Protein AF-A0A940U7X9-F1 (afdb_monomer_lite)

Secondary structure (DSSP, 8-state):
-PPP-----------S--TT---EES-TTBGGGBTTTB-TTTTGGG-EEEEEEETTEEEEEEE--GGGHHHHHHH-SEE------SS--

Foldseek 3Di:
DDDPPPPPDDDDDDPDDDPPDFDEEQAQWFPVCDVPQNDPPPQVVQWDWDWDDDPNDIDIGIGGHPVSSVSSCVPGVDYDYDDDDPDDD

Structure (mmCIF, N/CA/C/O backbone):
data_AF-A0A940U7X9-F1
#
_entry.id   AF-A0A940U7X9-F1
#
loop_
_atom_site.group_PDB
_atom_site.id
_atom_site.type_symbol
_atom_site.label_atom_id
_atom_site.label_alt_id
_atom_site.label_comp_id
_atom_site.label_asym_id
_atom_site.label_entity_id
_atom_site.label_seq_id
_atom_site.pdbx_PDB_ins_code
_atom_site.Cartn_x
_atom_site.Cartn_y
_atom_site.Cartn_z
_atom_site.occupancy
_atom_site.B_iso_or_equiv
_atom_site.auth_seq_id
_atom_site.auth_comp_id
_atom_site.auth_asym_id
_atom_site.auth_atom_id
_atom_site.pdbx_PDB_model_num
ATOM 1 N N . MET A 1 1 ? 24.997 23.876 10.498 1.00 42.69 1 MET A N 1
ATOM 2 C CA . MET A 1 1 ? 23.924 23.048 11.089 1.00 42.69 1 MET A CA 1
ATOM 3 C C . MET A 1 1 ? 22.691 23.211 10.213 1.00 42.69 1 MET A C 1
ATOM 5 O O . MET A 1 1 ? 22.222 24.342 10.112 1.00 42.69 1 MET A O 1
ATOM 9 N N . PRO A 1 2 ? 22.230 22.181 9.484 1.00 43.44 2 PRO A N 1
ATOM 10 C CA . PRO A 1 2 ? 21.022 22.315 8.682 1.00 43.44 2 PRO A CA 1
ATOM 11 C C . PRO A 1 2 ? 19.814 22.422 9.620 1.00 43.44 2 PRO A C 1
ATOM 13 O O . PRO A 1 2 ? 19.724 21.704 10.613 1.00 43.44 2 PRO A O 1
ATOM 16 N N . LYS A 1 3 ? 18.932 23.386 9.338 1.00 45.06 3 LYS A N 1
ATOM 17 C CA . LYS A 1 3 ? 17.711 23.644 10.109 1.00 45.06 3 LYS A CA 1
ATOM 18 C C . LYS A 1 3 ? 16.799 22.419 10.029 1.00 45.06 3 LYS A C 1
ATOM 20 O O . LYS A 1 3 ? 16.517 21.947 8.930 1.00 45.06 3 LYS A O 1
ATOM 25 N N . SER A 1 4 ? 16.326 21.939 11.176 1.00 47.78 4 SER A N 1
ATOM 26 C CA . SER A 1 4 ? 15.237 20.969 11.242 1.00 47.78 4 SER A CA 1
ATOM 27 C C . SER A 1 4 ? 14.005 21.578 10.573 1.00 47.78 4 SER A C 1
ATOM 29 O O . SER A 1 4 ? 13.491 22.614 10.995 1.00 47.78 4 SER A O 1
ATOM 31 N N . VAL A 1 5 ? 13.553 20.966 9.482 1.00 55.72 5 VAL A N 1
ATOM 32 C CA . VAL A 1 5 ? 12.264 21.303 8.882 1.00 55.72 5 VAL A CA 1
ATOM 33 C C . VAL A 1 5 ? 11.209 20.671 9.778 1.00 55.72 5 VAL A C 1
ATOM 35 O O . VAL A 1 5 ? 10.937 19.478 9.691 1.00 55.72 5 VAL A O 1
ATOM 38 N N . GLU A 1 6 ? 10.659 21.462 10.693 1.00 57.12 6 GLU A N 1
ATOM 39 C CA . GLU A 1 6 ? 9.469 21.089 11.453 1.00 57.12 6 GLU A CA 1
ATOM 40 C C . GLU A 1 6 ? 8.311 20.905 10.462 1.00 57.12 6 GLU A C 1
ATOM 42 O O . GLU A 1 6 ? 7.673 21.864 10.018 1.00 57.12 6 GLU A O 1
ATOM 47 N N . CYS A 1 7 ? 8.060 19.658 10.062 1.00 56.59 7 CYS A N 1
ATOM 48 C CA . CYS A 1 7 ? 6.861 19.301 9.324 1.00 56.59 7 CYS A CA 1
ATOM 49 C C . CYS A 1 7 ? 5.684 19.411 10.299 1.00 56.59 7 CYS A C 1
ATOM 51 O O . CYS A 1 7 ? 5.370 18.477 11.032 1.00 56.59 7 CYS A O 1
ATOM 53 N N . ARG A 1 8 ? 5.059 20.591 10.373 1.00 61.44 8 ARG A N 1
ATOM 54 C CA . ARG A 1 8 ? 3.788 20.752 11.083 1.00 61.44 8 ARG A CA 1
ATOM 55 C C . ARG A 1 8 ? 2.710 20.029 10.289 1.00 61.44 8 ARG A C 1
ATOM 57 O O . ARG A 1 8 ? 2.084 20.619 9.408 1.00 61.44 8 ARG A O 1
ATOM 64 N N . THR A 1 9 ? 2.502 18.752 10.592 1.00 62.06 9 THR A N 1
ATOM 65 C CA . THR A 1 9 ? 1.366 17.985 10.086 1.00 62.06 9 THR A CA 1
ATOM 66 C C . THR A 1 9 ? 0.097 18.731 10.486 1.00 62.06 9 THR A C 1
ATOM 68 O O . THR A 1 9 ? -0.213 18.866 11.670 1.00 62.06 9 THR A O 1
ATOM 71 N N . LYS A 1 10 ? -0.617 19.298 9.509 1.00 74.69 10 LYS A N 1
ATOM 72 C CA . LYS A 1 10 ? -1.928 19.898 9.766 1.00 74.69 10 LYS A CA 1
ATOM 73 C C . LYS A 1 10 ? -2.861 18.760 10.172 1.00 74.69 10 LYS A C 1
ATOM 75 O O . LYS A 1 10 ? -3.130 17.877 9.366 1.00 74.69 10 LYS A O 1
ATOM 80 N N . GLY A 1 11 ? -3.302 18.757 11.427 1.00 73.88 11 GLY A N 1
ATOM 81 C CA . GLY A 1 11 ? -4.279 17.786 11.907 1.00 73.88 11 GLY A CA 1
ATOM 82 C C . GLY A 1 11 ? -5.630 18.038 11.245 1.00 73.88 11 GLY A C 1
ATOM 83 O O . GLY A 1 11 ? -6.150 19.152 11.308 1.00 73.88 11 GLY A O 1
ATOM 84 N N . PHE A 1 12 ? -6.192 17.013 10.615 1.00 77.94 12 PHE A N 1
ATOM 85 C CA . PHE A 1 12 ? -7.564 17.042 10.122 1.00 77.94 12 PHE A CA 1
ATOM 86 C C . PHE A 1 12 ? -8.478 16.445 11.189 1.00 77.94 12 PHE A C 1
ATOM 88 O O . PHE A 1 12 ? -8.212 15.368 11.718 1.00 77.94 12 PHE A O 1
ATOM 95 N N . LEU A 1 13 ? -9.544 17.169 11.529 1.00 80.81 13 LEU A N 1
ATOM 96 C CA . LEU A 1 13 ? -10.550 16.712 12.481 1.00 80.81 13 LEU A CA 1
ATOM 97 C C . LEU A 1 13 ? -11.745 16.170 11.703 1.00 80.81 13 LEU A C 1
ATOM 99 O O . LEU A 1 13 ? -12.513 16.946 11.136 1.00 80.81 13 LEU A O 1
ATOM 103 N N . PHE A 1 14 ? -11.915 14.854 11.713 1.00 78.94 14 PHE A N 1
ATOM 104 C CA . PHE A 1 14 ? -13.135 14.216 11.234 1.00 78.94 14 PHE A CA 1
ATOM 105 C C . PHE A 1 14 ? -14.199 14.334 12.330 1.00 78.94 14 PHE A C 1
ATOM 107 O O . PHE A 1 14 ? -14.035 13.790 13.421 1.00 78.94 14 PHE A O 1
ATOM 114 N N . ARG A 1 15 ? -15.258 1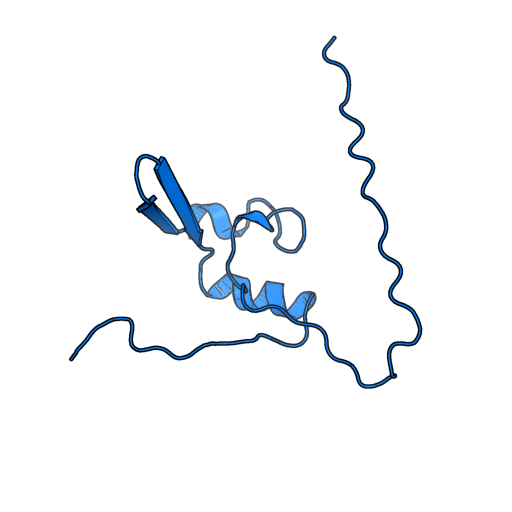5.108 12.077 1.00 84.31 15 ARG A N 1
ATOM 115 C CA . ARG A 1 15 ? -16.362 15.331 13.022 1.00 84.31 15 ARG A CA 1
ATOM 116 C C . ARG A 1 15 ? -17.594 14.576 12.547 1.00 84.31 15 ARG A C 1
ATOM 118 O O . ARG A 1 15 ? -17.780 14.426 11.346 1.00 84.31 15 ARG A O 1
ATOM 125 N N . GLU A 1 16 ? -18.418 14.143 13.499 1.00 86.31 16 GLU A N 1
ATOM 126 C CA . GLU A 1 16 ? -19.750 13.586 13.221 1.00 86.31 16 GLU A CA 1
ATOM 127 C C . GLU A 1 16 ? -19.734 12.344 12.309 1.00 86.31 16 GLU A C 1
ATOM 129 O O . GLU A 1 16 ? -20.660 12.134 11.535 1.00 86.31 16 GLU A O 1
ATOM 134 N N . LEU A 1 17 ? -18.699 11.495 12.402 1.00 81.50 17 LEU A N 1
ATOM 135 C CA . LEU A 1 17 ? -18.691 10.200 11.714 1.00 81.50 17 LEU A CA 1
ATOM 136 C C . LEU A 1 17 ? -19.694 9.235 12.388 1.00 81.50 17 LEU A C 1
ATOM 138 O O . LEU A 1 17 ? -19.547 8.965 13.584 1.00 81.50 17 LEU A O 1
ATOM 142 N N . PRO A 1 18 ? -20.696 8.695 11.663 1.00 85.56 18 PRO A N 1
ATOM 143 C CA . PRO A 1 18 ? -21.520 7.589 12.142 1.00 85.56 18 PRO A CA 1
ATOM 144 C C . PRO A 1 18 ? -20.705 6.405 12.681 1.00 85.56 18 PRO A C 1
ATOM 146 O O . PRO A 1 18 ? -19.624 6.099 12.180 1.00 85.56 18 PRO A O 1
ATOM 149 N N . GLN A 1 19 ? -21.266 5.682 13.658 1.00 83.25 19 GLN A N 1
ATOM 150 C CA . GLN A 1 19 ? -20.607 4.542 14.321 1.00 83.25 19 GLN A CA 1
ATOM 151 C C . GLN A 1 19 ? -20.258 3.369 13.387 1.00 83.25 19 GLN A C 1
ATOM 153 O O . GLN A 1 19 ? -19.463 2.513 13.756 1.00 83.25 19 GLN A O 1
ATOM 158 N N . ASN A 1 20 ? -20.853 3.308 12.198 1.00 89.56 20 ASN A N 1
ATOM 159 C CA . ASN A 1 20 ? -20.720 2.215 11.237 1.00 89.56 20 ASN A CA 1
ATOM 160 C C . ASN A 1 20 ? -19.964 2.610 9.955 1.00 89.56 20 ASN A C 1
ATOM 162 O O . ASN A 1 20 ? -20.107 1.937 8.934 1.00 89.56 20 ASN A O 1
ATOM 166 N N . ILE A 1 21 ? -19.176 3.690 9.985 1.00 89.69 21 ILE A N 1
ATOM 167 C CA . ILE A 1 21 ? -18.280 4.041 8.877 1.00 89.69 21 ILE A CA 1
ATOM 168 C C . ILE A 1 21 ? -17.018 3.178 8.933 1.00 89.69 21 ILE A C 1
ATOM 170 O O . ILE A 1 21 ? -16.334 3.121 9.953 1.00 89.69 21 ILE A O 1
ATOM 174 N N . LEU A 1 22 ? -16.684 2.563 7.799 1.00 90.56 22 LEU A N 1
ATOM 175 C CA . LEU A 1 22 ? -15.384 1.946 7.555 1.00 90.56 22 LEU A CA 1
ATOM 176 C C . LEU A 1 22 ? -14.558 2.864 6.652 1.00 90.56 22 LEU A C 1
ATOM 178 O O . LEU A 1 22 ? -15.078 3.409 5.679 1.00 90.56 22 LEU A O 1
ATOM 182 N N . ILE A 1 23 ? -13.279 3.035 6.982 1.00 90.12 23 ILE A N 1
ATOM 183 C CA . ILE A 1 23 ? -12.324 3.817 6.192 1.00 90.12 23 ILE A CA 1
ATOM 184 C C . ILE A 1 23 ?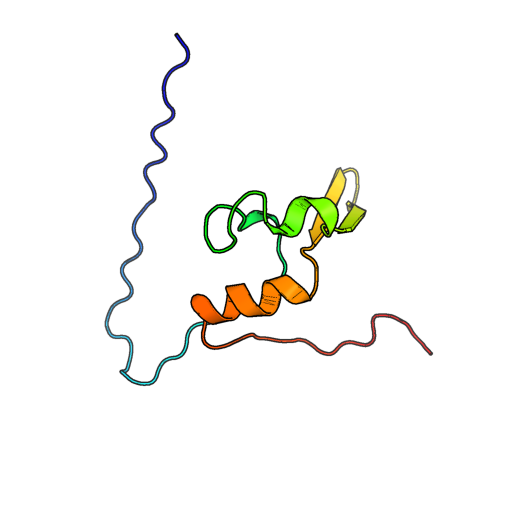 -11.294 2.853 5.619 1.00 90.12 23 ILE A C 1
ATOM 186 O O . ILE A 1 23 ? -10.745 2.021 6.337 1.00 90.12 23 ILE A O 1
ATOM 190 N N . GLY A 1 24 ? -11.045 2.988 4.327 1.00 92.94 24 GLY A N 1
ATOM 191 C CA . GLY A 1 24 ? -10.062 2.225 3.579 1.00 92.94 24 GLY A CA 1
ATOM 192 C C . GLY A 1 24 ? -9.467 3.086 2.479 1.00 92.94 24 GLY A C 1
ATOM 193 O O . GLY A 1 24 ? -9.791 4.271 2.358 1.00 92.94 24 GLY A O 1
ATOM 194 N N . THR A 1 25 ? -8.604 2.494 1.667 1.00 93.06 25 THR A N 1
ATOM 195 C CA . THR A 1 25 ? -7.977 3.151 0.514 1.00 93.06 25 THR A CA 1
ATOM 196 C C . THR A 1 25 ? -7.961 2.219 -0.692 1.00 93.06 25 THR A C 1
ATOM 198 O O . THR A 1 25 ? -8.220 1.029 -0.553 1.00 93.06 25 THR A O 1
ATOM 201 N N . ALA A 1 26 ? -7.627 2.755 -1.866 1.00 91.81 26 ALA A N 1
ATOM 202 C CA . ALA A 1 26 ? -7.454 1.987 -3.102 1.00 91.81 26 ALA A CA 1
ATOM 203 C C . ALA A 1 26 ? -5.980 1.600 -3.379 1.00 91.81 26 ALA A C 1
ATOM 205 O O . ALA A 1 26 ? -5.619 1.273 -4.506 1.00 91.81 26 ALA A O 1
ATOM 206 N N . SER A 1 27 ? -5.093 1.717 -2.380 1.00 87.62 27 SER A N 1
ATOM 207 C CA . SER A 1 27 ? -3.631 1.678 -2.562 1.00 87.62 27 SER A CA 1
ATOM 208 C C . SER A 1 27 ? -2.916 0.830 -1.499 1.00 87.62 27 SER A C 1
ATOM 210 O O . SER A 1 27 ? -2.042 1.314 -0.776 1.00 87.62 27 SER A O 1
ATOM 212 N N . ASP A 1 28 ? -3.283 -0.446 -1.410 1.00 93.94 28 ASP A N 1
ATOM 213 C CA . ASP A 1 28 ? -2.773 -1.461 -0.468 1.00 93.94 28 ASP A CA 1
ATOM 214 C C . ASP A 1 28 ? -1.284 -1.799 -0.585 1.00 93.94 28 ASP A C 1
ATOM 216 O O . ASP A 1 28 ? -0.739 -2.485 0.271 1.00 93.94 28 ASP A O 1
ATOM 220 N N . ARG A 1 29 ? -0.602 -1.391 -1.656 1.00 94.88 29 ARG A N 1
ATOM 221 C CA . ARG A 1 29 ? 0.814 -1.745 -1.879 1.00 94.88 29 ARG A CA 1
ATOM 222 C C . ARG A 1 29 ? 1.665 -0.567 -2.321 1.00 94.88 29 ARG A C 1
ATOM 224 O O . ARG A 1 29 ? 2.696 -0.743 -2.963 1.00 94.88 29 ARG A O 1
ATOM 231 N N . TYR A 1 30 ? 1.255 0.647 -1.974 1.00 94.06 30 TYR A N 1
ATOM 232 C CA . TYR A 1 30 ? 1.997 1.855 -2.312 1.00 94.06 30 TYR A CA 1
ATOM 233 C C . TYR A 1 30 ? 3.208 2.070 -1.384 1.00 94.06 30 TYR A C 1
ATOM 235 O O . TYR A 1 30 ? 3.049 2.286 -0.181 1.00 94.06 30 TYR A O 1
ATOM 243 N N . ALA A 1 31 ? 4.431 2.053 -1.934 1.00 95.00 31 ALA A N 1
ATOM 244 C CA . ALA A 1 31 ? 5.668 2.140 -1.142 1.00 95.00 31 ALA A CA 1
ATOM 245 C C . ALA A 1 31 ? 5.858 3.479 -0.413 1.00 95.00 31 ALA A C 1
ATOM 247 O O . ALA A 1 31 ? 6.550 3.536 0.603 1.00 95.00 31 ALA A O 1
ATOM 248 N N . GLY A 1 32 ? 5.192 4.549 -0.861 1.00 93.12 32 GLY A N 1
ATOM 249 C CA . GLY A 1 32 ? 5.246 5.858 -0.199 1.00 93.12 32 GLY A CA 1
ATOM 250 C C . GLY A 1 32 ? 4.670 5.875 1.223 1.00 93.12 32 GLY A C 1
ATOM 251 O O . GLY A 1 32 ? 4.787 6.881 1.917 1.00 93.12 32 GLY A O 1
ATOM 252 N N . TRP A 1 33 ? 4.048 4.781 1.665 1.00 95.06 33 TRP A N 1
ATOM 253 C CA . TRP A 1 33 ? 3.520 4.614 3.018 1.00 95.06 33 TRP A CA 1
ATOM 254 C C . TRP A 1 33 ? 4.448 3.861 3.977 1.00 95.06 33 TRP A C 1
ATOM 256 O O . TRP A 1 33 ? 4.093 3.649 5.142 1.00 95.06 33 TRP A O 1
ATOM 266 N N . ILE A 1 34 ? 5.639 3.462 3.524 1.00 96.06 34 ILE A N 1
ATOM 267 C CA . ILE A 1 34 ? 6.665 2.899 4.405 1.00 96.06 34 ILE A CA 1
ATOM 268 C C . ILE A 1 34 ? 7.014 3.922 5.495 1.00 96.06 34 ILE A C 1
ATOM 270 O O . ILE A 1 34 ? 7.253 5.097 5.222 1.00 96.06 34 ILE A O 1
ATOM 274 N N . GLY A 1 35 ? 7.005 3.471 6.749 1.00 95.88 35 GLY A N 1
ATOM 275 C CA . GLY A 1 35 ? 7.165 4.317 7.932 1.00 95.88 35 GLY A CA 1
ATOM 276 C C . GLY A 1 35 ? 5.886 5.017 8.403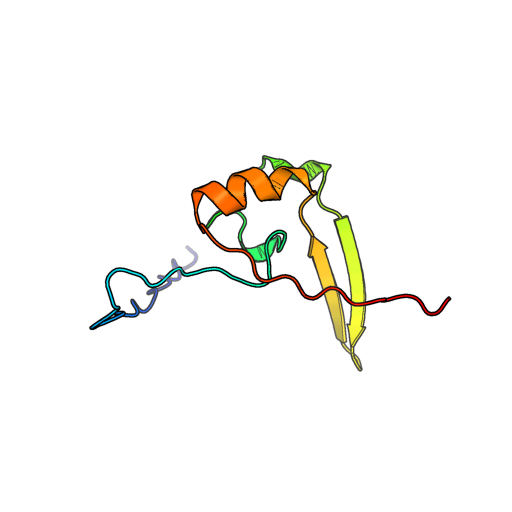 1.00 95.88 35 GLY A C 1
ATOM 277 O O . GLY A 1 35 ? 5.939 5.722 9.407 1.00 95.88 35 GLY A O 1
ATOM 278 N N . GLN A 1 36 ? 4.754 4.827 7.716 1.00 94.31 36 GLN A N 1
ATOM 279 C CA . GLN A 1 36 ? 3.434 5.283 8.167 1.00 94.31 36 GLN A CA 1
ATOM 280 C C . GLN A 1 36 ? 2.540 4.102 8.540 1.00 94.31 36 GLN A C 1
ATOM 282 O O . GLN A 1 36 ? 2.108 4.015 9.685 1.00 94.31 36 GLN A O 1
ATOM 287 N N . ILE A 1 37 ? 2.297 3.198 7.585 1.00 94.88 37 ILE A N 1
ATOM 288 C CA . ILE A 1 37 ? 1.488 1.988 7.805 1.00 94.88 37 ILE A CA 1
ATOM 289 C C . ILE A 1 37 ? 2.220 0.690 7.453 1.00 94.88 37 ILE A C 1
ATOM 291 O O . ILE A 1 37 ? 1.701 -0.388 7.688 1.00 94.88 37 ILE A O 1
ATOM 295 N N . TYR A 1 38 ? 3.414 0.785 6.861 1.00 97.31 38 TYR A N 1
ATOM 296 C CA . TYR A 1 38 ? 4.278 -0.374 6.647 1.00 97.31 38 TYR A CA 1
ATOM 297 C C . TYR A 1 38 ? 5.564 -0.222 7.438 1.00 97.31 38 TYR A C 1
ATOM 299 O O . TYR A 1 38 ? 6.217 0.827 7.397 1.00 97.31 38 TYR A O 1
ATOM 307 N N . THR A 1 39 ? 5.958 -1.296 8.106 1.00 97.62 39 THR A N 1
ATOM 308 C CA . THR A 1 39 ? 7.182 -1.394 8.890 1.00 97.62 39 THR A CA 1
ATOM 309 C C . THR A 1 39 ? 8.402 -1.156 7.989 1.00 97.62 39 THR A C 1
ATOM 311 O O . THR A 1 39 ? 8.600 -1.891 7.014 1.00 97.62 39 THR A O 1
ATOM 314 N N . PRO A 1 40 ? 9.255 -0.157 8.292 1.00 97.81 40 PRO A N 1
ATOM 315 C CA . PRO A 1 40 ? 10.488 0.085 7.545 1.00 97.81 40 PRO A CA 1
ATOM 316 C C . PRO A 1 40 ? 11.381 -1.162 7.465 1.00 97.81 40 PRO A C 1
ATOM 318 O O . PRO A 1 40 ? 11.516 -1.897 8.440 1.00 97.81 40 PRO A O 1
ATOM 321 N N . GLY A 1 41 ? 11.992 -1.415 6.304 1.00 96.94 41 GLY A N 1
ATOM 322 C CA . GLY A 1 41 ? 12.907 -2.545 6.089 1.00 96.94 41 GLY A CA 1
ATOM 323 C C . GLY A 1 41 ? 12.247 -3.912 5.861 1.00 96.94 41 GLY A C 1
ATOM 324 O O . GLY A 1 41 ? 12.866 -4.796 5.272 1.00 96.94 41 GLY A O 1
ATOM 325 N N . ARG A 1 42 ? 10.984 -4.105 6.265 1.00 97.69 42 ARG A N 1
ATOM 326 C CA . ARG A 1 42 ? 10.326 -5.428 6.272 1.00 97.69 42 ARG A CA 1
ATOM 327 C C . ARG A 1 42 ? 10.180 -6.059 4.884 1.00 97.69 42 ARG A C 1
ATOM 329 O O . ARG A 1 42 ? 10.317 -7.271 4.753 1.00 97.69 42 ARG A O 1
ATOM 336 N N . TYR A 1 43 ? 9.923 -5.243 3.863 1.00 96.88 43 TYR A N 1
ATOM 337 C CA . TYR A 1 43 ? 9.612 -5.709 2.506 1.00 96.88 43 TYR A CA 1
ATOM 338 C C . TYR A 1 43 ? 10.625 -5.266 1.443 1.00 96.88 43 TYR A C 1
ATOM 340 O O . TYR A 1 43 ? 10.356 -5.436 0.258 1.00 96.88 43 TYR A O 1
ATOM 348 N N . GLU A 1 44 ? 11.778 -4.700 1.824 1.00 93.50 44 GLU A N 1
ATOM 349 C CA . GLU A 1 44 ? 12.724 -4.065 0.883 1.00 93.50 44 GLU A CA 1
ATOM 350 C C . GLU A 1 44 ? 13.114 -4.964 -0.297 1.00 93.50 44 GLU A C 1
ATOM 352 O O . GLU A 1 44 ? 13.156 -4.507 -1.440 1.00 93.50 44 GLU A O 1
ATOM 357 N N . ASN A 1 45 ? 13.323 -6.255 -0.031 1.00 94.69 45 ASN A N 1
ATOM 358 C CA . ASN A 1 45 ? 13.723 -7.237 -1.041 1.00 94.69 45 ASN A CA 1
ATOM 359 C C . ASN A 1 45 ? 12.592 -7.632 -2.009 1.00 94.69 45 ASN A C 1
ATOM 361 O O . ASN A 1 45 ? 12.870 -8.221 -3.051 1.00 94.69 45 ASN A O 1
ATOM 365 N N . GLY A 1 46 ? 11.333 -7.340 -1.671 1.00 94.94 46 GLY A N 1
ATOM 366 C CA . GLY A 1 46 ? 10.152 -7.677 -2.472 1.00 94.94 46 GLY A CA 1
ATOM 367 C C . GLY A 1 46 ? 9.562 -6.497 -3.247 1.00 94.94 46 GLY A C 1
ATOM 368 O O . GLY A 1 46 ? 8.629 -6.691 -4.025 1.00 94.94 46 GLY A O 1
ATOM 369 N N . ILE A 1 47 ? 10.079 -5.277 -3.057 1.00 96.31 47 ILE A N 1
ATOM 370 C CA . ILE A 1 47 ? 9.563 -4.085 -3.742 1.00 96.31 47 ILE A CA 1
ATOM 371 C C . ILE A 1 47 ? 9.867 -4.172 -5.238 1.00 96.31 47 ILE A C 1
ATOM 373 O O . ILE A 1 47 ? 11.025 -4.211 -5.666 1.00 96.31 47 ILE A O 1
ATOM 377 N N . THR A 1 48 ? 8.810 -4.128 -6.043 1.00 95.81 48 THR A N 1
ATOM 378 C CA . THR A 1 48 ? 8.916 -4.036 -7.501 1.00 95.81 48 THR A CA 1
ATOM 379 C C . THR A 1 48 ? 8.930 -2.577 -7.933 1.00 95.81 48 THR A C 1
ATOM 381 O O . THR A 1 48 ? 8.250 -1.738 -7.346 1.00 95.81 48 THR A O 1
ATOM 384 N N . ARG A 1 49 ? 9.728 -2.261 -8.956 1.00 94.44 49 ARG A N 1
ATOM 385 C CA . ARG A 1 49 ? 9.879 -0.901 -9.479 1.00 94.44 49 ARG A CA 1
ATOM 386 C C . ARG A 1 49 ? 9.539 -0.876 -10.953 1.00 94.44 49 ARG A C 1
ATOM 388 O O . ARG A 1 49 ? 10.083 -1.674 -11.718 1.00 94.44 49 ARG A O 1
ATOM 395 N N . ARG A 1 50 ? 8.680 0.050 -11.363 1.00 89.50 50 ARG A N 1
ATOM 396 C CA . ARG A 1 50 ? 8.361 0.267 -12.771 1.00 89.50 50 ARG A CA 1
ATOM 397 C C . ARG A 1 50 ? 8.475 1.746 -13.104 1.00 89.50 50 ARG A C 1
ATOM 399 O O . ARG A 1 50 ? 7.813 2.582 -12.502 1.00 89.50 50 ARG A O 1
ATOM 406 N N . SER A 1 51 ? 9.325 2.070 -14.071 1.00 90.75 51 SER A N 1
ATOM 407 C CA . SER A 1 51 ? 9.457 3.441 -14.558 1.00 90.75 51 SER A CA 1
ATOM 408 C C . SER A 1 51 ? 8.547 3.664 -15.761 1.00 90.75 51 SER A C 1
ATOM 410 O O . SER A 1 51 ? 8.568 2.897 -16.724 1.00 90.75 51 SER A O 1
ATOM 412 N N . HIS A 1 52 ? 7.768 4.736 -15.709 1.00 86.88 52 HIS A N 1
ATOM 413 C CA . HIS A 1 52 ? 6.859 5.183 -16.750 1.00 86.88 52 HIS A CA 1
ATOM 414 C C . HIS A 1 52 ? 7.204 6.605 -17.168 1.00 86.88 52 HIS A C 1
ATOM 416 O O . HIS A 1 52 ? 7.454 7.470 -16.330 1.00 86.88 52 HIS A O 1
ATOM 422 N N . LYS A 1 53 ? 7.176 6.869 -18.472 1.00 92.56 53 LYS A N 1
ATOM 423 C CA . LYS A 1 53 ? 7.302 8.226 -18.998 1.00 92.56 53 LYS A CA 1
ATOM 424 C C . LYS A 1 53 ? 5.909 8.824 -19.177 1.00 92.56 53 LYS A C 1
ATOM 426 O O . LYS A 1 53 ? 5.111 8.288 -19.941 1.00 92.56 53 LYS A O 1
ATOM 431 N N . ILE A 1 54 ? 5.625 9.923 -18.483 1.00 90.12 54 ILE A N 1
ATOM 432 C CA . ILE A 1 54 ? 4.380 10.689 -18.607 1.00 90.12 54 ILE A CA 1
ATOM 433 C C . ILE A 1 54 ? 4.755 12.072 -19.141 1.00 90.12 54 ILE A C 1
ATOM 435 O O . ILE A 1 54 ? 5.371 12.884 -18.449 1.00 90.12 54 ILE A O 1
ATOM 439 N N . GLY A 1 55 ? 4.432 12.318 -20.413 1.00 91.81 55 GLY A N 1
ATOM 440 C CA . GLY A 1 55 ? 4.910 13.499 -21.131 1.00 91.81 55 GLY A CA 1
ATOM 441 C C . GLY A 1 55 ? 6.439 13.515 -21.218 1.00 91.81 55 GLY A C 1
ATOM 442 O O . GLY A 1 55 ? 7.050 12.590 -21.752 1.00 91.81 55 GLY A O 1
ATOM 443 N N . GLU A 1 56 ? 7.063 14.562 -20.684 1.00 93.50 56 GLU A N 1
ATOM 444 C CA . GLU A 1 56 ? 8.526 14.713 -20.643 1.00 93.50 56 GLU A CA 1
ATOM 445 C C . GLU A 1 56 ? 9.161 14.183 -19.349 1.00 93.50 56 GLU A C 1
ATOM 447 O O . GLU A 1 56 ? 10.384 14.101 -19.251 1.00 93.50 56 GLU A O 1
ATOM 452 N N . GLN A 1 57 ? 8.349 13.791 -18.365 1.00 92.19 57 GLN A N 1
ATOM 453 C CA . GLN A 1 57 ? 8.813 13.393 -17.039 1.00 92.19 57 GLN A CA 1
ATOM 454 C C . GLN A 1 57 ? 8.830 11.870 -16.893 1.00 92.19 57 GLN A C 1
ATOM 456 O O . GLN A 1 57 ? 7.951 11.169 -17.396 1.00 92.19 57 GLN A O 1
ATOM 461 N N . ASN A 1 58 ? 9.836 11.356 -16.185 1.00 90.94 58 ASN A N 1
ATOM 462 C CA . ASN A 1 58 ? 9.903 9.950 -15.799 1.00 90.94 58 ASN A CA 1
ATOM 463 C C . ASN A 1 58 ? 9.413 9.805 -14.357 1.00 90.94 58 ASN A C 1
ATOM 465 O O . ASN A 1 58 ? 9.932 10.464 -13.458 1.00 90.94 58 ASN A O 1
ATOM 469 N N . PHE A 1 59 ? 8.451 8.917 -14.150 1.00 89.06 59 PHE A N 1
ATOM 470 C CA . PHE A 1 59 ? 7.909 8.554 -12.850 1.00 89.06 59 PHE A CA 1
ATOM 471 C C . PHE A 1 59 ? 8.280 7.109 -12.547 1.00 89.06 59 PHE A C 1
ATOM 473 O O . PHE A 1 59 ? 8.062 6.229 -13.377 1.00 89.06 59 PHE A O 1
ATOM 480 N N . THR A 1 60 ? 8.843 6.860 -11.369 1.00 90.94 60 THR A N 1
ATOM 481 C CA . THR A 1 60 ? 9.114 5.502 -10.891 1.00 90.94 60 THR A CA 1
ATOM 482 C C . THR A 1 60 ? 8.050 5.134 -9.876 1.00 90.94 60 THR A C 1
ATOM 484 O O . THR A 1 60 ? 7.962 5.744 -8.814 1.00 90.94 60 THR A O 1
ATOM 487 N N . GLU A 1 61 ? 7.243 4.145 -10.224 1.00 90.50 61 GLU A N 1
ATOM 488 C CA . GLU A 1 61 ? 6.295 3.513 -9.324 1.00 90.50 61 GLU A CA 1
ATOM 489 C C . GLU A 1 61 ? 7.009 2.409 -8.542 1.00 90.50 61 GLU A C 1
ATOM 491 O O . GLU A 1 61 ? 7.714 1.579 -9.124 1.00 90.50 61 GLU A O 1
ATOM 496 N N . GLU A 1 62 ? 6.833 2.408 -7.223 1.00 95.00 62 GLU A N 1
ATOM 497 C CA . GLU A 1 62 ? 7.340 1.379 -6.321 1.00 95.00 62 GLU A CA 1
ATOM 498 C C . GLU A 1 62 ? 6.156 0.688 -5.638 1.00 95.00 62 GLU A C 1
ATOM 500 O O . GLU A 1 62 ? 5.345 1.335 -4.966 1.00 95.00 62 GLU A O 1
ATOM 505 N N . VAL A 1 63 ? 6.062 -0.629 -5.813 1.00 95.69 63 VAL A N 1
ATOM 506 C CA . VAL A 1 63 ? 4.942 -1.441 -5.327 1.00 95.69 63 VAL A CA 1
ATOM 507 C C . VAL A 1 63 ? 5.464 -2.501 -4.365 1.00 95.69 63 VAL A C 1
ATOM 509 O O . VAL A 1 63 ? 6.363 -3.274 -4.719 1.00 95.69 63 VAL A O 1
ATOM 512 N N . LEU A 1 64 ? 4.894 -2.542 -3.160 1.00 97.12 64 LEU A N 1
ATOM 513 C CA . LEU A 1 64 ? 5.165 -3.572 -2.159 1.00 97.12 64 LEU A CA 1
ATOM 514 C C . LEU A 1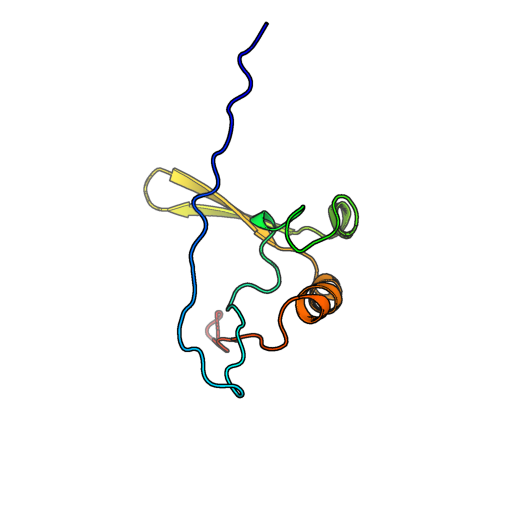 64 ? 4.718 -4.965 -2.645 1.00 97.12 64 LEU A C 1
ATOM 516 O O . LEU A 1 64 ? 3.819 -5.091 -3.490 1.00 97.12 64 LEU A O 1
ATOM 520 N N . PRO A 1 65 ? 5.336 -6.035 -2.123 1.00 96.75 65 PRO A N 1
ATOM 521 C CA . PRO A 1 65 ? 4.950 -7.392 -2.473 1.00 96.75 65 PRO A CA 1
ATOM 522 C C . PRO A 1 65 ? 3.589 -7.758 -1.852 1.00 96.75 65 PRO A C 1
ATOM 524 O O . PRO A 1 65 ? 3.089 -7.077 -0.961 1.00 96.75 65 PRO A O 1
ATOM 527 N N . ILE A 1 66 ? 2.951 -8.821 -2.349 1.00 95.56 66 ILE A N 1
ATOM 528 C CA . ILE A 1 66 ? 1.563 -9.179 -1.991 1.00 95.56 66 ILE A CA 1
ATOM 529 C C . ILE A 1 66 ? 1.409 -9.443 -0.485 1.00 95.56 66 ILE A C 1
ATOM 531 O O . ILE A 1 66 ? 0.378 -9.121 0.098 1.00 95.56 66 ILE A O 1
ATOM 535 N N . GLU A 1 67 ? 2.434 -9.981 0.169 1.00 96.94 67 GLU A N 1
ATOM 536 C CA . GLU A 1 67 ? 2.437 -10.235 1.609 1.00 96.94 67 GLU A CA 1
ATOM 537 C C . GLU A 1 67 ? 2.245 -8.976 2.469 1.00 96.94 67 GLU A C 1
ATOM 539 O O . GLU A 1 67 ? 1.771 -9.101 3.598 1.00 96.94 67 GLU A O 1
ATOM 544 N N . SER A 1 68 ? 2.530 -7.769 1.957 1.00 97.12 68 SER A N 1
ATOM 545 C CA . SER A 1 68 ? 2.309 -6.528 2.715 1.00 97.12 68 SER A CA 1
ATOM 546 C C . SER A 1 68 ? 0.831 -6.219 2.948 1.00 97.12 68 SER A C 1
ATOM 548 O O . SER A 1 68 ? 0.505 -5.436 3.837 1.00 97.12 68 SER A O 1
ATOM 550 N N . VAL A 1 69 ? -0.075 -6.841 2.186 1.00 96.38 69 VAL A N 1
ATOM 551 C CA . VAL A 1 69 ? -1.528 -6.675 2.342 1.00 96.38 69 VAL A CA 1
ATOM 552 C C . VAL A 1 69 ? -1.991 -7.124 3.729 1.00 96.38 69 VAL A C 1
ATOM 554 O O . VAL A 1 69 ? -2.932 -6.557 4.274 1.00 96.38 69 VAL A O 1
ATOM 557 N N . ALA A 1 70 ? -1.308 -8.090 4.349 1.00 97.31 70 ALA A N 1
ATOM 558 C CA . ALA A 1 70 ? -1.614 -8.484 5.722 1.00 97.31 70 ALA A CA 1
ATOM 559 C C . ALA A 1 70 ? -1.423 -7.315 6.706 1.00 97.31 70 ALA A C 1
ATOM 561 O O . ALA A 1 70 ? -2.294 -7.070 7.533 1.00 97.31 70 ALA A O 1
ATOM 562 N N . GLU A 1 71 ? -0.331 -6.558 6.564 1.00 97.62 71 GLU A N 1
ATOM 563 C CA . GLU A 1 71 ? -0.041 -5.391 7.404 1.00 97.62 71 GLU A CA 1
ATOM 564 C C . GLU A 1 71 ? -0.952 -4.203 7.073 1.00 97.62 71 GLU A C 1
ATOM 566 O O . GLU A 1 71 ? -1.365 -3.479 7.970 1.00 97.62 71 GLU A O 1
ATOM 571 N N . TYR A 1 72 ? -1.371 -4.047 5.812 1.00 97.38 72 TYR A N 1
ATOM 572 C CA . TYR A 1 72 ? -2.406 -3.070 5.455 1.00 97.38 72 TYR A CA 1
ATOM 573 C C . TYR A 1 72 ? -3.679 -3.250 6.299 1.00 97.38 72 TYR A C 1
ATOM 575 O O . TYR A 1 72 ? -4.209 -2.278 6.843 1.00 97.38 72 TYR A O 1
ATOM 583 N N . PHE A 1 73 ? -4.140 -4.496 6.458 1.00 97.06 73 PHE A N 1
ATOM 584 C CA . PHE A 1 73 ? -5.346 -4.812 7.228 1.00 97.06 73 PHE A CA 1
ATOM 585 C C . PHE A 1 73 ? -5.181 -4.664 8.749 1.00 97.06 73 PHE A C 1
ATOM 587 O O . PHE A 1 73 ? -6.183 -4.647 9.464 1.00 97.06 73 PHE A O 1
ATOM 594 N N . GLU A 1 74 ? -3.957 -4.484 9.256 1.00 97.00 74 GLU A N 1
ATOM 595 C CA . GLU A 1 74 ? -3.726 -4.064 10.647 1.00 97.00 74 GLU A CA 1
ATOM 596 C C . GLU A 1 74 ? -4.125 -2.590 10.869 1.00 97.00 74 GLU A C 1
ATOM 598 O O . GLU A 1 74 ? -4.421 -2.192 11.997 1.00 97.00 74 GLU A O 1
ATOM 603 N N . HIS A 1 75 ? -4.188 -1.785 9.798 1.00 94.69 75 HIS A N 1
ATOM 604 C CA . HIS A 1 75 ? -4.494 -0.351 9.839 1.00 94.69 75 HIS A CA 1
ATOM 605 C C . HIS A 1 75 ? -5.867 0.006 9.265 1.00 94.69 75 HIS A C 1
ATOM 607 O O . HIS A 1 75 ? -6.567 0.853 9.825 1.00 94.69 75 HIS A O 1
ATOM 613 N N . PHE A 1 76 ? -6.256 -0.622 8.155 1.00 94.75 76 PHE A N 1
ATOM 614 C CA . PHE A 1 76 ? -7.502 -0.334 7.452 1.00 94.75 76 PHE A CA 1
ATOM 615 C C . PHE A 1 76 ? -8.345 -1.604 7.303 1.00 94.75 76 PHE A C 1
ATOM 617 O O . PHE A 1 76 ? -7.889 -2.570 6.700 1.00 94.75 76 PHE A O 1
ATOM 624 N N . PRO A 1 77 ? -9.600 -1.627 7.784 1.00 94.06 77 PRO A N 1
ATOM 625 C CA . PRO A 1 77 ? -10.459 -2.808 7.682 1.00 94.06 77 PRO A CA 1
ATOM 626 C C . PRO A 1 77 ? -11.045 -3.029 6.278 1.00 94.06 77 PRO A C 1
ATOM 628 O O . PRO A 1 77 ? -11.753 -4.011 6.061 1.00 94.06 77 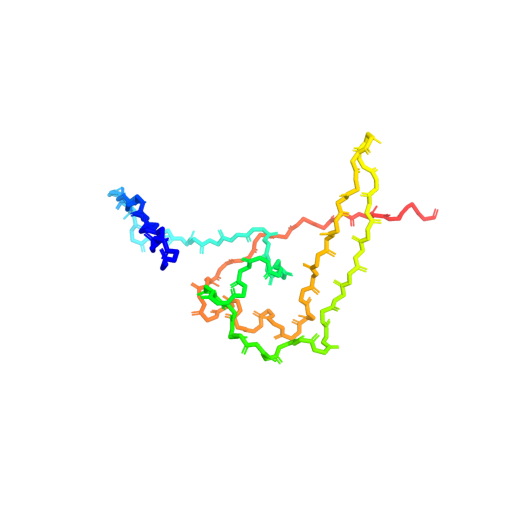PRO A O 1
ATOM 631 N N . LEU A 1 78 ? -10.821 -2.103 5.343 1.00 95.31 78 LEU A N 1
ATOM 632 C CA . LEU A 1 78 ? -11.416 -2.110 4.012 1.00 95.31 78 LEU A CA 1
ATOM 633 C C . LEU A 1 78 ? -10.367 -1.736 2.967 1.00 95.31 78 LEU A C 1
ATOM 635 O O . LEU A 1 78 ? -9.577 -0.824 3.184 1.00 95.31 78 LEU A O 1
ATOM 639 N N . LEU A 1 79 ? -10.407 -2.426 1.831 1.00 94.62 79 LEU A N 1
ATOM 640 C CA . LEU A 1 79 ? -9.590 -2.160 0.654 1.00 94.62 79 LEU A CA 1
ATOM 641 C C . LEU A 1 79 ? -10.523 -2.008 -0.548 1.00 94.62 79 LEU A C 1
ATOM 643 O O . LEU A 1 79 ? -11.329 -2.897 -0.825 1.00 94.62 79 LEU A O 1
ATOM 647 N N . GLU A 1 80 ? -10.421 -0.883 -1.247 1.00 93.88 80 GLU A N 1
ATOM 648 C CA . GLU A 1 80 ? -11.086 -0.683 -2.532 1.00 93.88 80 GLU A CA 1
ATOM 649 C C . GLU A 1 80 ? -10.230 -1.296 -3.645 1.00 93.88 80 GLU A C 1
ATOM 651 O O . GLU A 1 80 ? -9.031 -1.035 -3.730 1.00 93.88 80 GLU A O 1
ATOM 656 N N . ILE A 1 81 ? -10.836 -2.123 -4.498 1.00 89.50 81 ILE A N 1
ATOM 657 C CA . ILE A 1 81 ? -10.142 -2.784 -5.607 1.00 89.50 81 ILE A CA 1
ATOM 658 C C . ILE A 1 81 ? -10.902 -2.507 -6.895 1.00 89.50 81 ILE A C 1
ATOM 660 O O . ILE A 1 81 ? -12.099 -2.781 -6.986 1.00 89.50 81 ILE A O 1
ATOM 664 N N . ASP A 1 82 ? -10.175 -2.036 -7.902 1.00 87.06 82 ASP A N 1
ATOM 665 C CA . ASP A 1 82 ? -10.665 -1.941 -9.271 1.00 87.06 82 ASP A CA 1
ATOM 666 C C . ASP A 1 82 ? -10.144 -3.130 -10.096 1.00 87.06 82 ASP A C 1
ATOM 668 O O . ASP A 1 82 ? -8.950 -3.240 -10.397 1.00 87.06 82 ASP A O 1
ATOM 672 N N . TYR A 1 83 ? -11.041 -4.061 -10.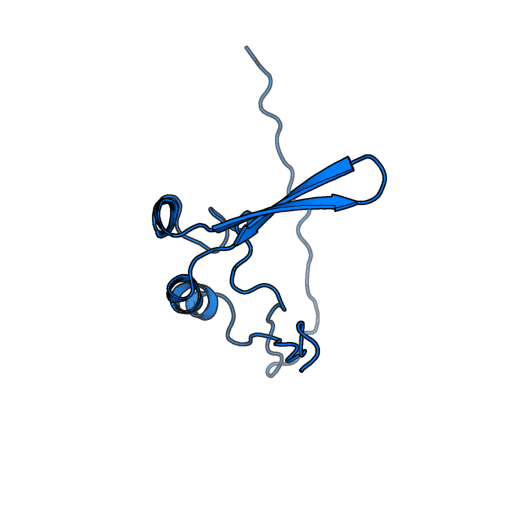433 1.00 80.31 83 TYR A N 1
ATOM 673 C CA . TYR A 1 83 ? -10.725 -5.207 -11.284 1.00 80.31 83 TYR A CA 1
ATOM 674 C C . TYR A 1 83 ? -10.814 -4.799 -12.753 1.00 80.31 83 TYR A C 1
ATOM 676 O O . TYR A 1 83 ? -11.855 -4.954 -13.394 1.00 80.31 83 TYR A O 1
ATOM 684 N N . THR A 1 84 ? -9.701 -4.331 -13.311 1.00 76.44 84 THR A N 1
ATOM 685 C CA . THR A 1 84 ? -9.612 -4.036 -14.744 1.00 76.44 84 THR A CA 1
ATOM 686 C C . THR A 1 84 ? -8.718 -5.033 -15.477 1.00 76.44 84 THR A C 1
ATOM 688 O O . THR A 1 84 ? -7.773 -5.618 -14.938 1.00 76.44 84 THR A O 1
ATOM 691 N N . PHE A 1 85 ? -9.014 -5.234 -16.758 1.00 71.00 85 PHE A N 1
ATOM 692 C CA . PHE A 1 85 ? -8.186 -6.036 -17.648 1.00 71.00 85 PHE A CA 1
ATOM 693 C C . PHE A 1 85 ? -7.120 -5.136 -18.282 1.00 71.00 85 PHE A C 1
ATOM 695 O O . PHE A 1 85 ? -7.293 -4.622 -19.383 1.00 71.00 85 PHE A O 1
ATOM 702 N N . TYR A 1 86 ? -5.987 -4.947 -17.600 1.00 64.50 86 TYR A N 1
ATOM 703 C CA . TYR A 1 86 ? -4.853 -4.164 -18.124 1.00 64.50 86 TYR A CA 1
ATOM 704 C C . TYR A 1 86 ? -4.122 -4.825 -19.317 1.00 64.50 86 TYR A C 1
ATOM 706 O O . TYR A 1 86 ? -3.109 -4.310 -19.793 1.00 64.50 86 TYR A O 1
ATOM 714 N N . ARG A 1 87 ? -4.617 -5.964 -19.819 1.00 53.88 87 ARG A N 1
ATOM 715 C CA . ARG A 1 87 ? -4.241 -6.546 -21.113 1.00 53.88 87 ARG A CA 1
ATOM 716 C C . ARG A 1 87 ? -5.508 -6.838 -21.926 1.00 53.88 87 ARG A C 1
ATOM 718 O O . ARG A 1 87 ? -6.397 -7.497 -21.388 1.00 53.88 87 ARG A O 1
ATOM 725 N N . PRO A 1 88 ? -5.583 -6.417 -23.201 1.00 53.78 88 PRO A N 1
ATOM 726 C CA . PRO A 1 88 ? -6.516 -7.023 -24.142 1.00 53.78 88 PRO A CA 1
ATOM 727 C C . PRO A 1 88 ? -6.173 -8.514 -24.299 1.00 53.78 88 PRO A C 1
ATOM 729 O O . PRO A 1 88 ? -4.994 -8.874 -24.220 1.00 53.78 88 PRO A O 1
ATOM 732 N N . LEU A 1 89 ? -7.199 -9.353 -24.479 1.00 57.94 89 LEU A N 1
ATOM 733 C CA . LEU A 1 89 ? -7.052 -10.768 -24.846 1.00 57.94 89 LEU A CA 1
ATOM 734 C C . LEU A 1 89 ? -6.299 -10.930 -26.173 1.00 57.94 89 LEU A C 1
ATOM 736 O O . LEU A 1 89 ? -6.541 -10.104 -27.084 1.00 57.94 89 LEU A O 1
#

Radius of gyration: 17.21 Å; chains: 1; bounding box: 45×34×39 Å

pLDDT: mean 85.99, std 14.69, range [42.69, 97.81]

Sequence (89 aa):
MPKSVECRTKGFLFRELPQNILIGTASDRYAGWIGQIYTPGRYENGITRRSHKIGEQNFTEEVLPIESVAEYFEHFPLLEIDYTFYRPL